Protein AF-A0A7J2IRW1-F1 (afdb_monomer_lite)

Foldseek 3Di:
DVVVLVVLCVPPDVVCSVVVVVVVVVVVVVVVVCLVVVLVVLVVVPVCRSVVVVVVVVVVCVVVVVVVVVVVVVVVD

Sequence (77 aa):
MPARRLLITKYAPEESVAAINGLADTIVGIGAMFSAFIGGYLWDINPSLPIFVAGLANLSTLPFILYLKYRKRRYSK

pLDDT: mean 90.27, std 8.24, range [49.72, 97.62]

Radius of gyration: 16.36 Å; chains: 1; bounding box: 35×25×44 Å

Structure (mmCIF, N/CA/C/O backbone):
data_AF-A0A7J2IRW1-F1
#
_entry.id   AF-A0A7J2IRW1-F1
#
loop_
_atom_site.group_PDB
_atom_site.id
_atom_site.type_symbol
_atom_site.label_atom_id
_atom_site.label_alt_id
_atom_site.label_comp_id
_atom_site.label_asym_id
_atom_site.label_entity_id
_atom_site.label_seq_id
_atom_site.pdbx_PDB_ins_code
_atom_site.Cartn_x
_atom_site.Cartn_y
_atom_site.Cartn_z
_atom_site.occupancy
_atom_site.B_iso_or_equiv
_atom_site.auth_seq_id
_atom_site.auth_comp_id
_atom_site.auth_asym_id
_atom_site.auth_atom_id
_atom_site.pdbx_PDB_model_num
ATOM 1 N N . MET A 1 1 ? 0.451 -7.642 7.349 1.00 66.50 1 MET A N 1
ATOM 2 C CA . MET A 1 1 ? 0.923 -6.501 8.174 1.00 66.50 1 MET A CA 1
ATOM 3 C C . MET A 1 1 ? 0.276 -6.548 9.564 1.00 66.50 1 MET A C 1
ATOM 5 O O . MET A 1 1 ? -0.899 -6.203 9.672 1.00 66.50 1 MET A O 1
ATOM 9 N N . PRO A 1 2 ? 0.989 -6.986 10.618 1.00 79.19 2 PRO A N 1
ATOM 10 C CA . PRO A 1 2 ? 0.410 -7.195 11.955 1.00 79.19 2 PRO A CA 1
ATOM 11 C C . PRO A 1 2 ? -0.114 -5.903 12.606 1.00 79.19 2 PRO A C 1
ATOM 13 O O . PRO A 1 2 ? -1.217 -5.894 13.146 1.00 79.19 2 PRO A O 1
ATOM 16 N N . ALA A 1 3 ? 0.599 -4.781 12.458 1.00 85.75 3 ALA A N 1
ATOM 17 C CA . ALA A 1 3 ? 0.168 -3.487 12.996 1.00 85.75 3 ALA A CA 1
ATOM 18 C C . ALA A 1 3 ? -1.167 -2.992 12.400 1.00 85.75 3 ALA A C 1
ATOM 20 O O . ALA A 1 3 ? -2.015 -2.478 13.124 1.00 85.75 3 ALA A O 1
ATOM 21 N N . ARG A 1 4 ? -1.393 -3.192 11.091 1.00 87.81 4 ARG A N 1
ATOM 22 C CA . ARG A 1 4 ? -2.651 -2.831 10.410 1.00 87.81 4 ARG A CA 1
ATOM 23 C C . ARG A 1 4 ? -3.836 -3.617 10.971 1.00 87.81 4 ARG A C 1
ATOM 25 O O . ARG A 1 4 ? -4.868 -3.028 11.267 1.00 87.81 4 ARG A O 1
ATOM 32 N N . ARG A 1 5 ? -3.673 -4.935 11.131 1.00 87.19 5 ARG A N 1
ATOM 33 C CA . ARG A 1 5 ? -4.719 -5.814 11.675 1.00 87.19 5 ARG A CA 1
ATOM 34 C C . ARG A 1 5 ? -5.087 -5.408 13.101 1.00 87.19 5 ARG A C 1
ATOM 36 O O . ARG A 1 5 ? -6.265 -5.260 13.390 1.00 87.19 5 ARG A O 1
ATOM 43 N N . LEU A 1 6 ? -4.091 -5.108 13.938 1.00 87.19 6 LEU A N 1
ATOM 44 C CA . LEU A 1 6 ? -4.308 -4.623 15.304 1.00 87.19 6 LEU A CA 1
ATOM 45 C C . LEU A 1 6 ? -5.069 -3.288 15.339 1.00 87.19 6 LEU A C 1
ATOM 47 O O . LEU A 1 6 ? -5.955 -3.105 16.171 1.00 87.19 6 LEU A O 1
ATOM 51 N N . LEU A 1 7 ? -4.759 -2.358 14.428 1.00 85.62 7 LEU A N 1
ATOM 52 C CA . LEU A 1 7 ? -5.505 -1.102 14.308 1.00 85.62 7 LEU A CA 1
ATOM 53 C C . LEU A 1 7 ? -6.956 -1.345 13.884 1.00 85.62 7 LEU A C 1
ATOM 55 O O . LEU A 1 7 ? -7.851 -0.760 14.482 1.00 85.62 7 LEU A O 1
ATOM 59 N N . ILE A 1 8 ? -7.199 -2.213 12.900 1.00 87.88 8 ILE A N 1
ATOM 60 C CA . ILE A 1 8 ? -8.559 -2.549 12.459 1.00 87.88 8 ILE A CA 1
ATOM 61 C C . ILE A 1 8 ? -9.348 -3.164 13.612 1.00 87.88 8 ILE A C 1
ATOM 63 O O . ILE A 1 8 ? -10.411 -2.654 13.931 1.00 87.88 8 ILE A O 1
ATOM 67 N N . THR A 1 9 ? -8.807 -4.169 14.304 1.00 88.88 9 THR A N 1
ATOM 68 C CA . THR A 1 9 ? -9.466 -4.783 15.469 1.00 88.88 9 THR A CA 1
ATOM 69 C C . THR A 1 9 ? -9.772 -3.770 16.574 1.00 88.88 9 THR A C 1
ATOM 71 O O . THR A 1 9 ? -10.764 -3.913 17.274 1.00 88.88 9 THR A O 1
ATOM 74 N N . LYS A 1 10 ? -8.954 -2.721 16.725 1.00 86.69 10 LYS A N 1
ATOM 75 C CA . LYS A 1 10 ? -9.174 -1.674 17.729 1.00 86.69 10 LYS A CA 1
ATOM 76 C C . LYS A 1 10 ? -10.287 -0.677 17.372 1.00 86.69 10 LYS A C 1
ATOM 78 O O . LYS A 1 10 ? -10.857 -0.088 18.285 1.00 86.69 10 LYS A O 1
ATOM 83 N N . TYR A 1 11 ? -10.530 -0.408 16.088 1.00 83.94 11 TYR A N 1
ATOM 84 C CA . TYR A 1 11 ? -11.471 0.641 15.652 1.00 83.94 11 TYR A CA 1
ATOM 85 C C . TYR A 1 11 ? -12.732 0.113 14.966 1.00 83.94 11 TYR A C 1
ATOM 87 O O . TYR A 1 11 ? -13.717 0.842 14.890 1.00 83.94 11 TYR A O 1
ATOM 95 N N . ALA A 1 12 ? -12.699 -1.103 14.431 1.00 87.06 12 ALA A N 1
ATOM 96 C CA . ALA A 1 12 ? -13.853 -1.728 13.809 1.00 87.06 12 ALA A CA 1
ATOM 97 C C . ALA A 1 12 ? -14.796 -2.319 14.874 1.00 87.06 12 ALA A C 1
ATOM 99 O O . ALA A 1 12 ? -14.309 -2.888 15.851 1.00 87.06 12 ALA A O 1
ATOM 100 N N . PRO A 1 13 ? -16.124 -2.253 14.668 1.00 87.94 13 PRO A N 1
ATOM 101 C CA . PRO A 1 13 ? -17.088 -3.040 15.436 1.00 87.94 13 PRO A CA 1
ATOM 102 C C . PRO A 1 13 ? -16.736 -4.531 15.396 1.00 87.94 13 PRO A C 1
ATOM 104 O O . PRO A 1 13 ? -16.407 -5.028 14.315 1.00 87.94 13 PRO A O 1
ATOM 107 N N . GLU A 1 14 ? -16.837 -5.234 16.531 1.00 88.50 14 GLU A N 1
ATOM 108 C CA . GLU A 1 14 ? -16.400 -6.637 16.691 1.00 88.50 14 GLU A CA 1
ATOM 109 C C . GLU A 1 14 ? -16.954 -7.561 15.596 1.00 88.50 14 GLU A C 1
ATOM 111 O O . GLU A 1 14 ? -16.205 -8.311 14.970 1.00 88.50 14 GLU A O 1
ATOM 116 N N . GLU A 1 15 ? -18.239 -7.407 15.277 1.00 92.31 15 GLU A N 1
ATOM 117 C CA . GLU A 1 15 ? -18.973 -8.161 14.251 1.00 92.31 15 GLU A CA 1
ATOM 118 C C . GLU A 1 15 ? -18.400 -7.981 12.832 1.00 92.31 15 GLU A C 1
ATOM 120 O O . GLU A 1 15 ? -18.545 -8.843 11.967 1.00 92.31 15 GLU A O 1
ATOM 125 N N . SER A 1 16 ? -17.717 -6.862 12.581 1.00 91.75 16 SER A N 1
ATOM 126 C CA . SER A 1 16 ? -17.233 -6.451 11.257 1.00 91.75 16 SER A CA 1
ATOM 127 C C . SER A 1 16 ? -15.712 -6.535 11.092 1.00 91.75 16 SER A C 1
ATOM 129 O O . SER A 1 16 ? -15.202 -6.337 9.986 1.00 91.75 16 SER A O 1
ATOM 131 N N . VAL A 1 17 ? -14.966 -6.863 12.157 1.00 92.56 17 VAL A N 1
ATOM 132 C CA . VAL A 1 17 ? -13.490 -6.928 12.141 1.00 92.56 17 VAL A CA 1
ATOM 133 C C . VAL A 1 17 ? -12.987 -7.859 11.037 1.00 92.56 17 VAL A C 1
ATOM 135 O O . VAL A 1 17 ? -12.026 -7.525 10.338 1.00 92.56 17 VAL A O 1
ATOM 138 N N . ALA A 1 18 ? -13.631 -9.015 10.860 1.00 91.38 18 AL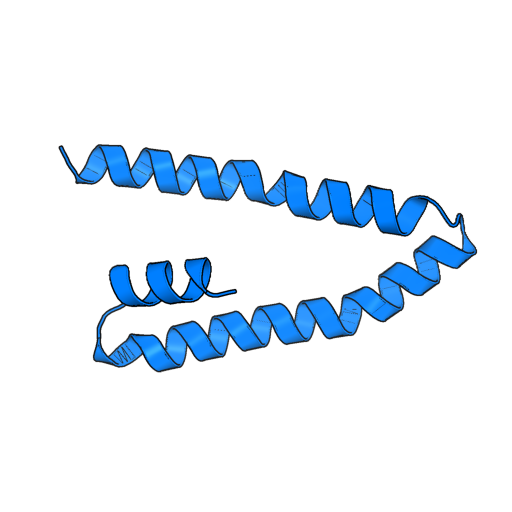A A N 1
ATOM 139 C CA . ALA A 1 18 ? -13.267 -9.984 9.831 1.00 91.38 18 ALA A CA 1
ATOM 140 C C . ALA A 1 18 ? -13.504 -9.431 8.417 1.00 91.38 18 ALA A C 1
ATOM 142 O O . ALA A 1 18 ? -12.596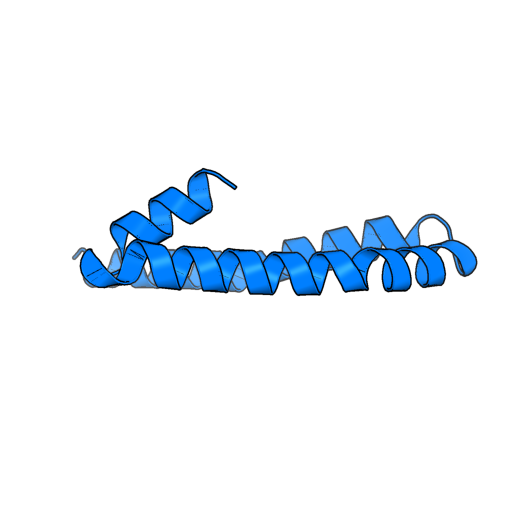 -9.470 7.586 1.00 91.38 18 ALA A O 1
ATOM 143 N N . ALA A 1 19 ? -14.680 -8.846 8.166 1.00 94.62 19 ALA A N 1
ATOM 144 C CA . ALA A 1 19 ? -15.036 -8.269 6.870 1.00 94.62 19 ALA A CA 1
ATOM 145 C C . ALA A 1 19 ? -14.104 -7.108 6.480 1.00 94.62 19 ALA A C 1
ATOM 147 O O . ALA A 1 19 ? -13.602 -7.063 5.358 1.00 94.62 19 ALA A O 1
ATOM 148 N N . ILE A 1 20 ? -13.800 -6.207 7.420 1.00 93.62 20 ILE A N 1
ATOM 149 C CA . ILE A 1 20 ? -12.912 -5.060 7.175 1.00 93.62 20 ILE A CA 1
ATOM 150 C C . ILE A 1 20 ? -11.470 -5.521 6.936 1.00 93.62 20 ILE A C 1
ATOM 152 O O . ILE A 1 20 ? -10.785 -4.983 6.064 1.00 93.62 20 ILE A O 1
ATOM 156 N N . ASN A 1 21 ? -10.995 -6.537 7.664 1.00 92.56 21 ASN A N 1
ATOM 157 C CA . ASN A 1 21 ? -9.682 -7.122 7.391 1.00 92.56 21 ASN A CA 1
ATOM 158 C C . ASN A 1 21 ? -9.627 -7.806 6.021 1.00 92.56 21 ASN A C 1
ATOM 160 O O . ASN A 1 21 ? -8.633 -7.624 5.319 1.00 92.56 21 ASN A O 1
ATOM 164 N N . GLY A 1 22 ? -10.681 -8.533 5.641 1.00 94.06 22 GLY A N 1
ATOM 165 C CA . GLY A 1 22 ? -10.812 -9.149 4.322 1.00 94.06 22 GLY A CA 1
ATOM 166 C C . GLY A 1 22 ? -10.750 -8.109 3.208 1.00 94.06 22 GLY A C 1
ATOM 167 O O . GLY A 1 22 ? -9.908 -8.216 2.324 1.00 94.06 22 GLY A O 1
ATOM 168 N N . LEU A 1 23 ? -11.543 -7.039 3.314 1.00 94.56 23 LEU A N 1
ATOM 169 C CA . LEU A 1 23 ? -11.527 -5.932 2.356 1.00 94.56 23 LEU A CA 1
ATOM 170 C C . LEU A 1 23 ? -10.140 -5.282 2.245 1.00 94.56 23 LEU A C 1
ATOM 172 O O . LEU A 1 23 ? -9.647 -5.046 1.143 1.00 94.56 23 LEU A O 1
ATOM 176 N N . ALA A 1 24 ? -9.487 -5.015 3.380 1.00 92.56 24 ALA A N 1
ATOM 177 C CA . ALA A 1 24 ? -8.142 -4.451 3.387 1.00 92.56 24 ALA A CA 1
ATOM 178 C C . ALA A 1 24 ? -7.123 -5.379 2.705 1.00 92.56 24 ALA A C 1
ATOM 180 O O . ALA A 1 24 ? -6.250 -4.900 1.982 1.00 92.56 24 ALA A O 1
ATOM 181 N N . ASP A 1 25 ? -7.224 -6.694 2.919 1.00 93.75 25 ASP A N 1
ATOM 182 C CA . ASP A 1 25 ? -6.356 -7.676 2.266 1.00 93.75 25 ASP A CA 1
ATOM 183 C C . ASP A 1 25 ? -6.656 -7.787 0.758 1.00 93.75 25 ASP A C 1
ATOM 185 O O . ASP A 1 25 ? -5.715 -7.871 -0.029 1.00 93.75 25 ASP A O 1
ATOM 189 N N . THR A 1 26 ? -7.916 -7.666 0.326 1.00 95.62 26 THR A N 1
ATOM 190 C CA . THR A 1 26 ? -8.283 -7.595 -1.100 1.00 95.62 26 THR A CA 1
ATOM 191 C C . THR A 1 26 ? -7.678 -6.374 -1.787 1.00 95.62 26 THR A C 1
ATOM 193 O O . THR A 1 26 ? -7.079 -6.514 -2.851 1.00 95.62 26 THR A O 1
ATOM 196 N N . ILE A 1 27 ? -7.774 -5.185 -1.183 1.00 94.12 27 ILE A N 1
ATOM 197 C CA . ILE A 1 27 ? -7.191 -3.954 -1.749 1.00 94.12 27 ILE A CA 1
ATOM 198 C C . ILE A 1 27 ? -5.675 -4.107 -1.915 1.00 94.12 27 ILE A C 1
ATOM 200 O O . ILE A 1 27 ? -5.125 -3.774 -2.966 1.00 94.12 27 ILE A O 1
ATOM 204 N N . VAL A 1 28 ? -4.998 -4.653 -0.898 1.00 92.38 28 VAL A N 1
ATOM 205 C CA . VAL A 1 28 ? -3.556 -4.932 -0.964 1.00 92.38 28 VAL A CA 1
ATOM 206 C C . VAL A 1 28 ? -3.244 -5.957 -2.054 1.00 92.38 28 VAL A C 1
ATOM 208 O O . VAL A 1 28 ? -2.293 -5.759 -2.803 1.00 92.38 28 VAL A O 1
ATOM 211 N N . GLY A 1 29 ? -4.043 -7.019 -2.173 1.00 93.94 29 GLY A N 1
ATOM 212 C CA . GLY A 1 29 ? -3.878 -8.047 -3.200 1.00 93.94 29 GLY A CA 1
ATOM 213 C C . GLY A 1 29 ? -4.001 -7.491 -4.618 1.00 93.94 29 GLY A C 1
ATOM 214 O O . GLY A 1 29 ? -3.140 -7.754 -5.451 1.00 93.94 29 GLY A O 1
ATOM 215 N N . ILE A 1 30 ? -5.011 -6.655 -4.875 1.00 95.69 30 ILE A N 1
ATOM 216 C CA . ILE A 1 30 ? -5.191 -5.979 -6.168 1.00 95.69 30 ILE A CA 1
ATOM 217 C C . ILE A 1 30 ? -3.985 -5.081 -6.470 1.00 95.69 30 ILE A C 1
ATOM 219 O O . ILE A 1 30 ? -3.409 -5.162 -7.553 1.00 95.69 30 ILE A O 1
ATOM 223 N N . GLY A 1 31 ? -3.557 -4.263 -5.503 1.00 93.12 31 GLY A N 1
ATOM 224 C CA . GLY A 1 31 ? -2.383 -3.405 -5.667 1.00 93.12 31 GLY A CA 1
ATOM 225 C C . GLY A 1 31 ? -1.103 -4.195 -5.950 1.00 93.12 31 GLY A C 1
ATOM 226 O O . GLY A 1 31 ? -0.330 -3.816 -6.826 1.00 93.12 31 GLY A O 1
ATOM 227 N N . ALA A 1 32 ? -0.899 -5.318 -5.258 1.00 92.31 32 ALA A N 1
ATOM 228 C CA . ALA A 1 32 ? 0.243 -6.204 -5.471 1.00 92.31 32 ALA A CA 1
ATOM 229 C C . ALA A 1 32 ? 0.207 -6.898 -6.842 1.00 92.31 32 ALA A C 1
ATOM 231 O O . ALA A 1 32 ? 1.247 -7.094 -7.462 1.00 92.31 32 ALA A O 1
ATOM 232 N N . MET A 1 33 ? -0.982 -7.240 -7.341 1.00 93.75 33 MET A N 1
ATOM 233 C CA . MET A 1 33 ? -1.135 -7.830 -8.669 1.00 93.75 33 MET A CA 1
ATOM 234 C C . MET A 1 33 ? -0.688 -6.852 -9.765 1.00 93.75 33 MET A C 1
ATOM 236 O O . MET A 1 33 ? 0.060 -7.227 -10.665 1.00 93.75 33 MET A O 1
ATOM 240 N N . PHE A 1 34 ? -1.086 -5.581 -9.664 1.00 94.19 34 PHE A N 1
ATOM 241 C CA . PHE A 1 34 ? -0.683 -4.554 -10.629 1.00 94.19 34 PHE A CA 1
ATOM 242 C C . PHE A 1 34 ? 0.755 -4.056 -10.434 1.00 94.19 34 PHE A C 1
ATOM 244 O O . PHE A 1 34 ? 1.370 -3.587 -11.394 1.00 94.19 34 PHE A O 1
ATOM 251 N N . SER A 1 35 ? 1.323 -4.167 -9.228 1.00 92.88 35 SER A N 1
ATOM 252 C CA . SER A 1 35 ? 2.669 -3.654 -8.948 1.00 92.88 35 SER A CA 1
ATOM 253 C C . SER A 1 35 ? 3.759 -4.380 -9.733 1.00 92.88 35 SER A C 1
ATOM 255 O O . SER A 1 35 ? 4.729 -3.738 -10.125 1.00 92.88 35 SER A O 1
ATOM 257 N N . ALA A 1 36 ? 3.592 -5.674 -10.023 1.00 91.25 36 ALA A N 1
ATOM 258 C CA . ALA A 1 36 ? 4.529 -6.429 -10.853 1.00 91.25 36 ALA A CA 1
ATOM 259 C C . ALA A 1 36 ? 4.570 -5.898 -12.295 1.00 91.25 36 ALA A C 1
ATOM 261 O O . ALA A 1 36 ? 5.648 -5.703 -12.851 1.00 91.25 36 ALA A O 1
ATOM 262 N N . PHE A 1 37 ? 3.403 -5.599 -12.874 1.00 95.19 37 PHE A N 1
ATOM 263 C CA . PHE A 1 37 ? 3.303 -5.060 -14.231 1.00 95.19 37 PHE A CA 1
ATOM 264 C C . PHE A 1 37 ? 3.895 -3.647 -14.324 1.00 95.19 37 PHE A C 1
ATOM 266 O O . PHE A 1 37 ? 4.731 -3.374 -15.181 1.00 95.19 37 PHE A O 1
ATOM 273 N N . ILE A 1 38 ? 3.517 -2.765 -13.392 1.00 95.19 38 ILE A N 1
ATOM 274 C CA . ILE A 1 38 ? 4.041 -1.393 -13.329 1.00 95.19 38 ILE A CA 1
ATOM 275 C C . ILE A 1 38 ? 5.551 -1.406 -13.056 1.00 95.19 38 ILE A C 1
ATOM 277 O O . ILE A 1 38 ? 6.299 -0.658 -13.678 1.00 95.19 38 ILE A O 1
ATOM 281 N N . GLY A 1 39 ? 6.008 -2.266 -12.145 1.00 95.31 39 GLY A N 1
ATOM 282 C CA . GLY A 1 39 ? 7.419 -2.410 -11.801 1.00 95.31 39 GLY A CA 1
ATOM 283 C C . GLY A 1 39 ? 8.264 -2.893 -12.977 1.00 95.31 39 GLY A C 1
ATOM 284 O O . GLY A 1 39 ? 9.315 -2.312 -13.226 1.00 95.31 39 GLY A O 1
ATOM 285 N N . GLY A 1 40 ? 7.788 -3.894 -13.725 1.00 96.06 40 GLY A N 1
ATOM 286 C CA . GLY A 1 40 ? 8.451 -4.368 -14.943 1.00 96.06 40 GLY A CA 1
ATOM 287 C C . GLY A 1 40 ? 8.548 -3.275 -16.006 1.00 96.06 40 GLY A C 1
ATOM 288 O O . GLY A 1 40 ? 9.637 -2.980 -16.485 1.00 96.06 40 GLY A O 1
ATOM 289 N N . TYR A 1 41 ? 7.440 -2.582 -16.279 1.00 97.12 41 TYR A N 1
ATOM 290 C CA . TYR A 1 41 ? 7.424 -1.470 -17.233 1.00 97.12 41 TYR A CA 1
ATOM 291 C C . TYR A 1 41 ? 8.403 -0.343 -16.856 1.00 97.12 41 TYR A C 1
ATOM 293 O O . TYR A 1 41 ? 9.114 0.188 -17.706 1.00 97.12 41 TYR A O 1
ATOM 301 N N . LEU A 1 42 ? 8.474 0.021 -15.571 1.00 97.06 42 LEU A N 1
ATOM 302 C CA . LEU A 1 42 ? 9.412 1.039 -15.088 1.00 97.06 42 LEU A CA 1
ATOM 303 C C . LEU A 1 42 ? 10.871 0.574 -15.159 1.00 97.06 42 LEU A C 1
ATOM 305 O O . LEU A 1 42 ? 11.750 1.394 -15.420 1.00 97.06 42 LEU A O 1
ATOM 309 N N . TRP A 1 43 ? 11.126 -0.715 -14.925 1.00 97.19 43 TRP A N 1
ATOM 310 C CA . TRP A 1 43 ? 12.462 -1.304 -15.002 1.00 97.19 43 TRP A CA 1
ATOM 311 C C . TRP A 1 43 ? 13.035 -1.220 -16.417 1.00 97.19 43 TRP A C 1
ATOM 313 O O . TRP A 1 43 ? 14.192 -0.832 -16.575 1.00 97.19 43 TRP A O 1
ATOM 323 N N . ASP A 1 44 ? 12.211 -1.508 -17.428 1.00 97.62 44 ASP A N 1
ATOM 324 C CA . ASP A 1 44 ? 12.601 -1.439 -18.841 1.00 97.62 44 ASP A CA 1
ATOM 325 C C . ASP A 1 44 ? 13.009 -0.019 -19.268 1.00 97.62 44 ASP A C 1
ATOM 327 O O . ASP A 1 44 ? 13.874 0.150 -20.126 1.00 97.62 44 ASP A O 1
ATOM 331 N N . ILE A 1 45 ? 12.425 1.013 -18.646 1.00 97.25 45 ILE A N 1
ATOM 332 C CA . ILE A 1 45 ? 12.817 2.413 -18.863 1.00 97.25 45 ILE A CA 1
ATOM 333 C C . ILE A 1 45 ? 14.131 2.715 -18.135 1.00 97.25 45 ILE A C 1
ATOM 335 O O . ILE A 1 45 ? 15.061 3.276 -18.716 1.00 97.25 45 ILE A O 1
ATOM 339 N N . ASN A 1 46 ? 14.198 2.401 -16.838 1.00 96.75 46 ASN A N 1
ATOM 340 C CA . ASN A 1 46 ? 15.402 2.549 -16.031 1.00 96.75 46 ASN A CA 1
ATOM 341 C C . ASN A 1 46 ? 15.305 1.672 -14.764 1.00 96.75 46 ASN A C 1
ATOM 343 O O . ASN A 1 46 ? 14.360 1.837 -13.987 1.00 96.75 46 ASN A O 1
ATOM 347 N N . PRO A 1 47 ? 16.325 0.849 -14.454 1.00 95.56 47 PRO A N 1
ATOM 348 C CA . PRO A 1 47 ? 16.334 -0.024 -13.275 1.00 95.56 47 PRO A CA 1
ATOM 349 C C . PRO A 1 47 ? 16.116 0.674 -11.920 1.00 95.56 47 PRO A C 1
ATOM 351 O O . PRO A 1 47 ? 15.713 0.042 -10.945 1.00 95.56 47 PRO A O 1
ATOM 354 N N . SER A 1 48 ? 16.365 1.983 -11.833 1.00 96.56 48 SER A N 1
ATOM 355 C CA . SER A 1 48 ? 16.202 2.772 -10.603 1.00 96.56 48 SER A CA 1
ATOM 356 C C . SER A 1 48 ? 14.764 3.260 -10.379 1.00 96.56 48 SER A C 1
ATOM 358 O O . SER A 1 48 ? 14.380 3.556 -9.244 1.00 96.56 48 SER A O 1
ATOM 360 N N . LEU A 1 49 ? 13.950 3.354 -11.437 1.00 96.56 49 LEU A N 1
ATOM 361 C CA . LEU A 1 49 ? 12.596 3.914 -11.366 1.00 96.56 49 LEU A CA 1
ATOM 362 C C . LEU A 1 49 ? 11.625 3.101 -10.500 1.00 96.56 49 LEU A C 1
ATOM 364 O O . LEU A 1 49 ? 10.905 3.729 -9.723 1.00 96.56 49 LEU A O 1
ATOM 368 N N . PRO A 1 50 ? 11.593 1.753 -10.546 1.00 96.25 50 PRO A N 1
ATOM 369 C CA . PRO A 1 50 ? 10.697 0.978 -9.688 1.00 96.25 50 PRO A CA 1
ATOM 370 C C . PRO A 1 50 ? 10.913 1.273 -8.201 1.00 96.25 50 PRO A C 1
ATOM 372 O O . PRO A 1 50 ? 9.951 1.453 -7.456 1.00 96.25 50 PRO A O 1
ATOM 375 N N . ILE A 1 51 ? 12.178 1.394 -7.782 1.00 95.31 51 ILE A N 1
ATOM 376 C CA . ILE A 1 51 ? 12.548 1.705 -6.396 1.00 95.31 51 ILE A CA 1
ATOM 377 C C . ILE A 1 51 ? 12.098 3.123 -6.038 1.00 95.31 51 ILE A C 1
ATOM 379 O O . ILE A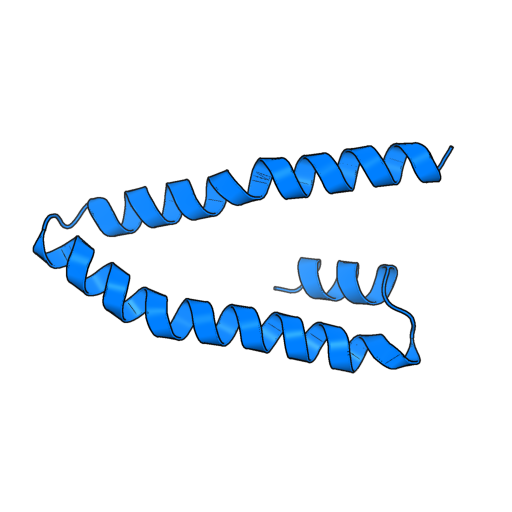 1 51 ? 11.478 3.328 -4.993 1.00 95.31 51 ILE A O 1
ATOM 383 N N . PHE A 1 52 ? 12.370 4.099 -6.908 1.00 96.88 52 PHE A N 1
ATOM 384 C CA . PHE A 1 52 ? 12.003 5.494 -6.671 1.00 96.88 52 PHE A CA 1
ATOM 385 C C . PHE A 1 52 ? 10.483 5.686 -6.572 1.00 96.88 52 PHE A C 1
ATOM 387 O O . PHE A 1 52 ? 9.991 6.298 -5.622 1.00 96.88 52 PHE A O 1
ATOM 394 N N . VAL A 1 53 ? 9.724 5.104 -7.504 1.00 95.75 53 VAL A N 1
ATOM 395 C CA . VAL A 1 53 ? 8.257 5.180 -7.526 1.00 95.75 53 VAL A CA 1
ATOM 396 C C . VAL A 1 53 ? 7.649 4.447 -6.332 1.00 95.75 53 VAL A C 1
ATOM 398 O O . VAL A 1 53 ? 6.757 4.991 -5.685 1.00 95.75 53 VAL A O 1
ATOM 401 N N . ALA A 1 54 ? 8.150 3.261 -5.972 1.00 94.31 54 ALA A N 1
ATOM 402 C CA . ALA A 1 54 ? 7.700 2.556 -4.771 1.00 94.31 54 ALA A CA 1
ATOM 403 C C . ALA A 1 54 ? 7.999 3.354 -3.488 1.00 94.31 54 ALA A C 1
ATOM 405 O O . ALA A 1 54 ? 7.171 3.410 -2.576 1.00 94.31 54 ALA A O 1
ATOM 406 N N . GLY A 1 55 ? 9.160 4.012 -3.421 1.00 96.12 55 GLY A N 1
ATOM 407 C CA . GLY A 1 55 ? 9.520 4.917 -2.332 1.00 96.12 55 GLY A CA 1
ATOM 408 C C . GLY A 1 55 ? 8.549 6.091 -2.211 1.00 96.12 55 GLY A C 1
ATOM 409 O O . GLY A 1 55 ? 7.999 6.327 -1.135 1.00 96.12 55 GLY A O 1
ATOM 410 N N . LEU A 1 56 ? 8.269 6.780 -3.320 1.00 96.19 56 LEU A N 1
ATOM 411 C CA . LEU A 1 56 ? 7.288 7.868 -3.368 1.00 96.19 56 LEU A CA 1
ATOM 412 C C . LEU A 1 56 ? 5.879 7.400 -2.993 1.00 96.19 56 LEU A C 1
ATOM 414 O O . LEU A 1 56 ? 5.203 8.066 -2.209 1.00 96.19 56 LEU A O 1
ATOM 418 N N . ALA A 1 57 ? 5.451 6.241 -3.494 1.00 93.88 57 ALA A N 1
ATOM 419 C CA . ALA A 1 57 ? 4.158 5.661 -3.153 1.00 93.88 57 ALA A CA 1
ATOM 420 C C . ALA A 1 57 ? 4.049 5.410 -1.639 1.00 93.88 57 ALA A C 1
ATOM 422 O O . ALA A 1 57 ? 3.055 5.793 -1.022 1.00 93.88 57 ALA A O 1
ATOM 423 N N . ASN A 1 58 ? 5.098 4.879 -1.004 1.00 93.44 58 ASN A N 1
ATOM 424 C CA . ASN A 1 58 ? 5.137 4.709 0.450 1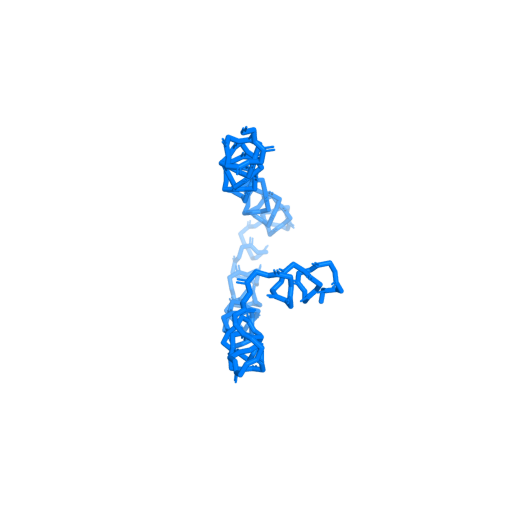.00 93.44 58 ASN A CA 1
ATOM 425 C C . ASN A 1 58 ? 5.103 6.051 1.196 1.00 93.44 58 ASN A C 1
ATOM 427 O O . ASN A 1 58 ? 4.341 6.199 2.153 1.00 93.44 58 ASN A O 1
ATOM 431 N N . LEU A 1 59 ? 5.869 7.052 0.754 1.00 95.62 59 LEU A N 1
ATOM 432 C CA . LEU A 1 59 ? 5.869 8.386 1.369 1.00 95.62 59 LEU A CA 1
ATOM 433 C C . LEU A 1 59 ? 4.508 9.080 1.255 1.00 95.62 59 LEU A C 1
ATOM 435 O O . LEU A 1 59 ? 4.096 9.772 2.188 1.00 95.62 59 LEU A O 1
ATOM 439 N N . SER A 1 60 ? 3.763 8.836 0.175 1.00 94.62 60 SER A N 1
ATOM 440 C CA . SER A 1 60 ? 2.413 9.382 -0.003 1.00 94.62 60 SER A CA 1
ATOM 441 C C . SER A 1 60 ? 1.406 8.886 1.046 1.00 94.62 60 SER A C 1
ATOM 443 O O . SER A 1 60 ? 0.365 9.509 1.243 1.00 94.62 60 SER A O 1
ATOM 445 N N . THR A 1 61 ? 1.725 7.817 1.790 1.00 91.12 61 THR A N 1
ATOM 446 C CA . THR A 1 61 ? 0.893 7.338 2.906 1.00 91.12 61 THR A CA 1
ATOM 447 C C . THR A 1 61 ? 1.046 8.177 4.182 1.00 91.12 61 THR A C 1
ATOM 449 O O . THR A 1 61 ? 0.149 8.179 5.031 1.00 91.12 61 THR A O 1
ATOM 452 N N . LEU A 1 62 ? 2.147 8.929 4.330 1.00 93.31 62 LEU A N 1
ATOM 453 C CA . LEU A 1 62 ? 2.452 9.686 5.549 1.00 93.31 62 LEU A CA 1
ATOM 454 C C . LEU A 1 62 ? 1.391 10.744 5.895 1.00 93.31 62 LEU A C 1
ATOM 456 O O . LEU A 1 62 ? 0.974 10.765 7.056 1.00 93.31 62 LEU A O 1
ATOM 460 N N . PRO A 1 63 ? 0.891 11.578 4.958 1.00 93.38 63 PRO A N 1
ATOM 461 C CA . PRO A 1 63 ? -0.175 12.535 5.253 1.00 93.38 63 PRO A CA 1
ATOM 462 C C . PRO A 1 63 ? -1.419 11.871 5.853 1.00 93.38 63 PRO A C 1
ATOM 464 O O . PRO A 1 63 ? -1.965 12.371 6.835 1.00 93.38 63 PRO A O 1
ATOM 467 N N . PHE A 1 64 ? -1.823 10.706 5.337 1.00 89.75 64 PHE A N 1
ATOM 468 C CA . PHE A 1 64 ? -2.980 9.966 5.847 1.00 89.75 64 PHE A CA 1
ATOM 469 C C . PHE A 1 64 ? -2.742 9.433 7.262 1.00 89.75 64 PHE A C 1
ATOM 471 O O . PHE A 1 64 ? -3.591 9.592 8.141 1.00 89.75 64 PHE A O 1
ATOM 478 N N . ILE A 1 65 ? -1.569 8.845 7.516 1.00 88.62 65 ILE A N 1
ATOM 479 C CA . ILE A 1 65 ? -1.209 8.330 8.844 1.00 88.62 65 ILE A CA 1
ATOM 480 C C . ILE A 1 65 ? -1.140 9.474 9.866 1.00 88.62 65 ILE A C 1
ATOM 482 O O . ILE A 1 65 ? -1.666 9.353 10.977 1.00 88.62 65 ILE A O 1
ATOM 486 N N . LEU A 1 66 ? -0.524 10.601 9.500 1.00 92.38 66 LEU A N 1
ATOM 487 C CA . LEU A 1 66 ? -0.417 11.781 10.358 1.00 92.38 66 LEU A CA 1
ATOM 488 C C . LEU A 1 66 ? -1.787 12.408 10.633 1.00 92.38 66 LEU A C 1
ATOM 490 O O . LEU A 1 66 ? -2.075 12.750 11.781 1.00 92.38 66 LEU A O 1
ATOM 494 N N . TYR A 1 67 ? -2.654 12.485 9.623 1.00 91.06 67 TYR A N 1
ATOM 495 C CA . TYR A 1 67 ? -4.028 12.957 9.771 1.00 91.06 67 TYR A CA 1
ATOM 496 C C . TYR A 1 67 ? -4.830 12.083 10.747 1.00 91.06 67 TYR A C 1
ATOM 498 O O . TYR A 1 67 ? -5.443 12.595 11.688 1.00 91.06 67 TYR A O 1
ATOM 506 N N . LEU A 1 68 ? -4.767 10.755 10.598 1.00 86.12 68 LEU A N 1
ATOM 507 C CA . LEU A 1 68 ? -5.428 9.818 11.513 1.00 86.12 68 LEU A CA 1
ATOM 508 C C . LEU A 1 68 ? -4.889 9.943 12.946 1.00 86.12 68 LEU A C 1
ATOM 510 O O . LEU A 1 68 ? -5.662 9.946 13.909 1.00 86.12 68 LEU A O 1
ATOM 514 N N . LYS A 1 69 ? -3.570 10.106 13.100 1.00 87.06 69 LYS A N 1
ATOM 515 C CA . LYS A 1 69 ? -2.926 10.338 14.402 1.00 87.06 69 LYS A CA 1
ATOM 516 C C . LYS A 1 69 ? -3.406 11.638 15.049 1.00 87.06 69 LYS A C 1
ATOM 518 O O . LYS A 1 69 ? -3.684 11.646 16.251 1.00 87.06 69 LYS A O 1
ATOM 523 N N . TYR A 1 70 ? -3.516 1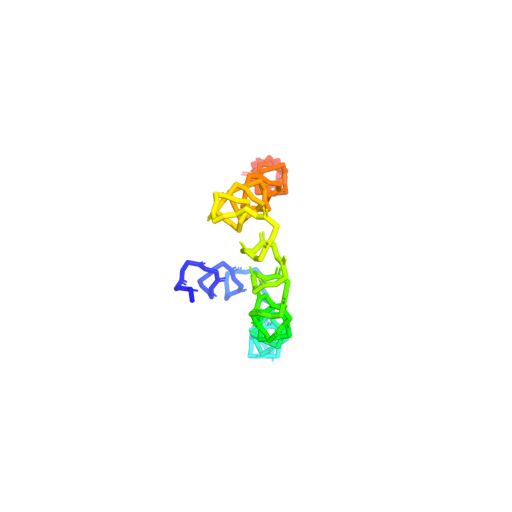2.717 14.274 1.00 89.88 70 TYR A N 1
ATOM 524 C CA . TYR A 1 70 ? -4.029 14.003 14.745 1.00 89.88 70 TYR A CA 1
ATOM 525 C C . TYR A 1 70 ? -5.491 13.888 15.196 1.00 89.88 70 TYR A C 1
ATOM 527 O O . TYR A 1 70 ? -5.817 14.271 16.321 1.00 89.88 70 TYR A O 1
ATOM 535 N N . ARG A 1 71 ? -6.352 13.273 14.375 1.00 85.25 71 ARG A N 1
ATOM 536 C CA . ARG A 1 71 ? -7.770 13.061 14.699 1.00 85.25 71 ARG A CA 1
ATOM 537 C C . ARG A 1 71 ? -7.938 12.275 15.999 1.00 85.25 71 ARG A C 1
ATOM 539 O O . ARG A 1 71 ? -8.679 12.711 16.872 1.00 85.25 71 ARG A O 1
ATOM 546 N N . LYS A 1 72 ? -7.205 11.170 16.181 1.00 80.38 72 LYS A N 1
ATOM 547 C CA . LYS A 1 72 ? -7.270 10.363 17.412 1.00 80.38 72 LYS A CA 1
ATOM 548 C C . LYS A 1 72 ? -6.960 11.181 18.670 1.00 80.38 72 LYS A C 1
ATOM 550 O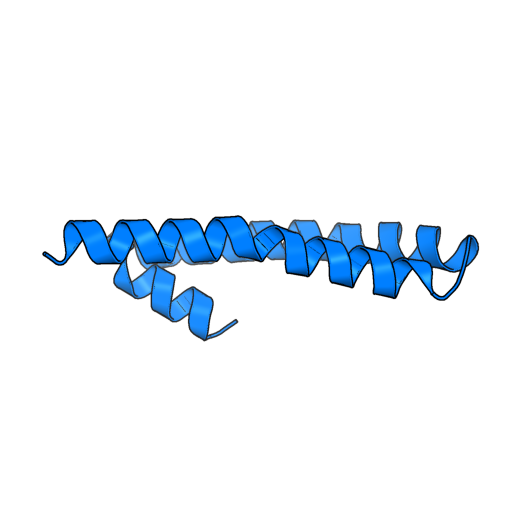 O . LYS A 1 72 ? -7.664 11.052 19.665 1.00 80.38 72 LYS A O 1
ATOM 555 N N . ARG A 1 73 ? -5.922 12.028 18.636 1.00 80.75 73 ARG A N 1
ATOM 556 C CA . ARG A 1 73 ? -5.562 12.889 19.780 1.00 80.75 73 ARG A CA 1
ATOM 557 C C . ARG A 1 73 ? -6.683 13.856 20.159 1.00 80.75 73 ARG A C 1
ATOM 559 O O . ARG A 1 73 ? -6.808 14.175 21.333 1.00 80.75 73 ARG A O 1
ATOM 566 N N . ARG A 1 74 ? -7.476 14.309 19.185 1.00 77.56 74 ARG A N 1
ATOM 567 C CA . ARG A 1 74 ? -8.586 15.241 19.407 1.00 77.56 74 ARG A CA 1
ATOM 568 C C . ARG A 1 74 ? -9.812 14.588 20.053 1.00 77.56 74 ARG A C 1
ATOM 570 O O . ARG A 1 74 ? -10.466 15.256 20.830 1.00 77.56 74 ARG A O 1
ATOM 577 N N . TYR A 1 75 ? -10.100 13.319 19.752 1.00 67.75 75 TYR A N 1
ATOM 578 C CA . TYR A 1 75 ? -11.232 12.572 20.335 1.00 67.75 75 TYR A CA 1
ATOM 579 C C . TYR A 1 75 ? -10.910 11.888 21.675 1.00 67.75 75 TYR A C 1
ATOM 581 O O . TYR A 1 75 ? -11.799 11.337 22.308 1.00 67.75 75 TYR A O 1
ATOM 589 N N . SER A 1 76 ? -9.635 11.864 22.075 1.00 62.16 76 SER A N 1
ATOM 590 C CA . SER A 1 76 ? -9.177 11.265 23.338 1.00 62.16 76 SER A CA 1
ATOM 591 C C . SER A 1 76 ? -8.966 12.297 24.456 1.00 62.16 76 SER A C 1
ATOM 593 O O . SER A 1 76 ? -8.478 11.923 25.522 1.00 62.16 76 SER A O 1
ATOM 595 N N . LYS A 1 77 ? -9.259 13.573 24.187 1.00 49.72 77 LYS A N 1
ATOM 596 C CA . LYS A 1 77 ? -9.381 14.659 25.163 1.00 49.72 77 LYS A CA 1
ATOM 597 C C . LYS A 1 77 ? -10.858 14.968 25.337 1.00 49.72 77 LYS A C 1
ATOM 599 O O . LYS A 1 77 ? -11.219 15.327 26.471 1.00 49.72 77 LYS A O 1
#

Secondary structure (DSSP, 8-state):
-HHHHHHHHHHS-GGGHHHHHHHHHHHHHHHHHHHHHHHHHHHHH-TTHHHHHHHHHHHTTHHHHHHHHHHHHHHT-